Protein AF-A0A1C5U649-F1 (afdb_monomer)

Solvent-accessible surface area (backbone atoms only — not comparable to full-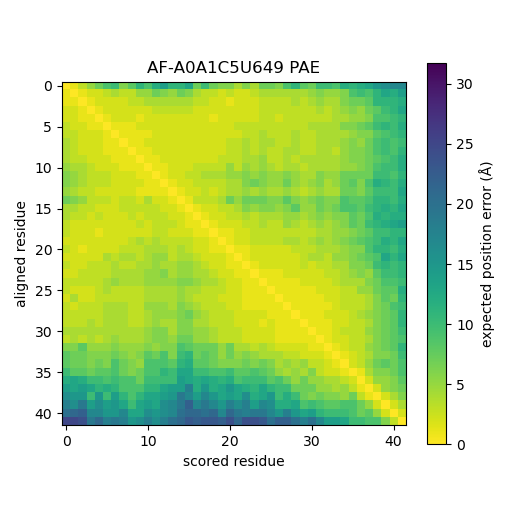atom values): 2560 Å² total; per-residue (Å²): 113,44,82,45,50,45,25,80,76,38,52,89,79,33,86,53,90,41,76,45,81,36,47,63,71,58,49,51,50,55,55,51,47,56,58,50,52,69,63,67,78,112

Mean predicted aligned error: 5.38 Å

Sequence (42 aa):
MQKINLRELYPDIYKKDTYLEVTDEVQAVFLADKRAEARYLR

Foldseek 3Di:
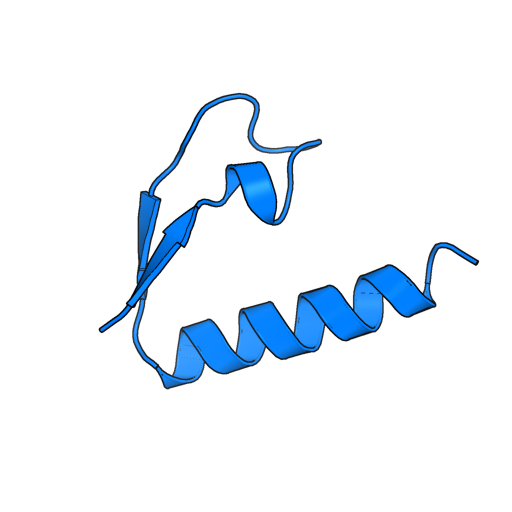DDWDWVCVLCVVPDVDTDIDDDDPVVVVVSVVVSVVVVVVVD

Structure (mmCIF, N/CA/C/O backbone):
data_AF-A0A1C5U649-F1
#
_entry.id   AF-A0A1C5U649-F1
#
loop_
_atom_site.group_PDB
_atom_site.id
_atom_site.type_symbol
_atom_site.label_atom_id
_atom_site.label_alt_id
_atom_site.label_comp_id
_atom_site.label_asym_id
_atom_site.label_entity_id
_atom_site.label_seq_id
_atom_site.pdbx_PDB_ins_code
_atom_site.Cartn_x
_atom_site.Cartn_y
_atom_site.Cartn_z
_atom_site.occupancy
_atom_site.B_iso_or_equiv
_atom_site.auth_seq_id
_atom_site.auth_comp_id
_atom_site.auth_asym_id
_atom_site.auth_atom_id
_atom_site.pdbx_PDB_model_num
ATOM 1 N N . MET A 1 1 ? -7.124 -0.558 12.213 1.00 85.25 1 MET A N 1
ATOM 2 C CA . MET A 1 1 ? -6.568 0.664 11.570 1.00 85.25 1 MET A CA 1
ATOM 3 C C . MET A 1 1 ? -5.065 0.513 11.489 1.00 85.25 1 MET A C 1
ATOM 5 O O . MET A 1 1 ? -4.451 0.122 12.473 1.00 85.25 1 MET A O 1
ATOM 9 N N . GLN A 1 2 ? -4.498 0.766 10.317 1.00 89.75 2 GLN A N 1
ATOM 10 C CA . GLN A 1 2 ? -3.142 0.391 9.939 1.00 89.75 2 GLN A CA 1
ATOM 11 C C . GLN A 1 2 ? -2.466 1.576 9.282 1.00 89.75 2 GLN A C 1
ATOM 13 O O . GLN A 1 2 ? -3.065 2.249 8.446 1.00 89.75 2 GLN A O 1
ATOM 18 N N . LYS A 1 3 ? -1.212 1.823 9.648 1.00 92.62 3 LYS A N 1
ATOM 19 C CA . LYS A 1 3 ? -0.431 2.921 9.091 1.00 92.62 3 LYS A CA 1
ATOM 20 C C . LYS A 1 3 ? 0.433 2.396 7.952 1.00 92.62 3 LYS A C 1
ATOM 22 O O . LYS A 1 3 ? 1.333 1.595 8.187 1.00 92.62 3 LYS A O 1
ATOM 27 N N . ILE A 1 4 ? 0.165 2.849 6.733 1.00 91.56 4 ILE A N 1
ATOM 28 C CA . ILE A 1 4 ? 0.929 2.475 5.535 1.00 91.56 4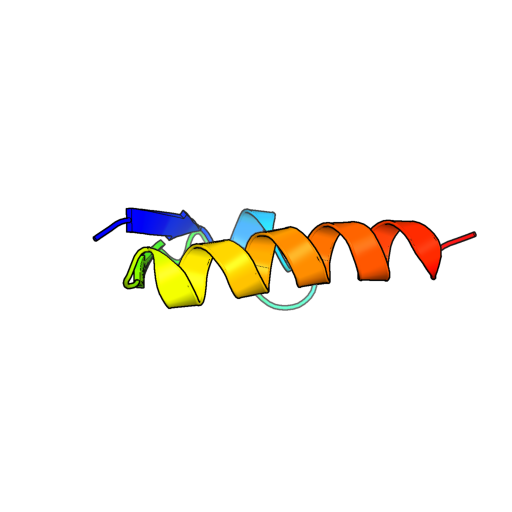 ILE A CA 1
ATOM 29 C C . ILE A 1 4 ? 1.730 3.665 5.018 1.00 91.56 4 ILE A C 1
ATOM 31 O O . ILE A 1 4 ? 1.290 4.804 5.152 1.00 91.56 4 ILE A O 1
ATOM 35 N N . ASN A 1 5 ? 2.890 3.404 4.415 1.00 92.25 5 ASN A N 1
ATOM 36 C CA . ASN A 1 5 ? 3.697 4.423 3.753 1.00 92.25 5 ASN A CA 1
ATOM 37 C C . ASN A 1 5 ? 3.580 4.287 2.233 1.00 92.25 5 ASN A C 1
ATOM 39 O O . ASN A 1 5 ? 4.025 3.301 1.647 1.00 92.25 5 ASN A O 1
ATOM 43 N N . LEU A 1 6 ? 3.022 5.302 1.582 1.00 88.62 6 LEU A N 1
ATOM 44 C CA . LEU A 1 6 ? 2.824 5.292 0.135 1.00 88.62 6 LEU A CA 1
ATOM 45 C C . LEU A 1 6 ? 4.131 5.386 -0.654 1.00 88.62 6 LEU A C 1
ATOM 47 O O . LEU A 1 6 ? 4.177 4.911 -1.784 1.00 88.62 6 LEU A O 1
ATOM 51 N N . ARG A 1 7 ? 5.208 5.927 -0.070 1.00 90.25 7 ARG A N 1
ATOM 52 C CA . ARG A 1 7 ? 6.530 5.920 -0.716 1.00 90.25 7 ARG A CA 1
ATOM 53 C C . ARG A 1 7 ? 7.080 4.506 -0.881 1.00 90.25 7 ARG A C 1
ATOM 55 O O . ARG A 1 7 ? 7.768 4.237 -1.855 1.00 90.25 7 ARG A O 1
ATOM 62 N N . GLU A 1 8 ? 6.793 3.609 0.057 1.00 87.00 8 GLU A N 1
ATOM 63 C CA . GLU A 1 8 ? 7.249 2.216 -0.025 1.00 87.00 8 GLU A CA 1
ATOM 64 C C . GLU A 1 8 ? 6.433 1.388 -1.015 1.00 87.00 8 GLU A C 1
ATOM 66 O O . GLU A 1 8 ? 6.938 0.414 -1.571 1.00 87.00 8 GLU A O 1
ATOM 71 N N . LEU A 1 9 ? 5.163 1.751 -1.195 1.00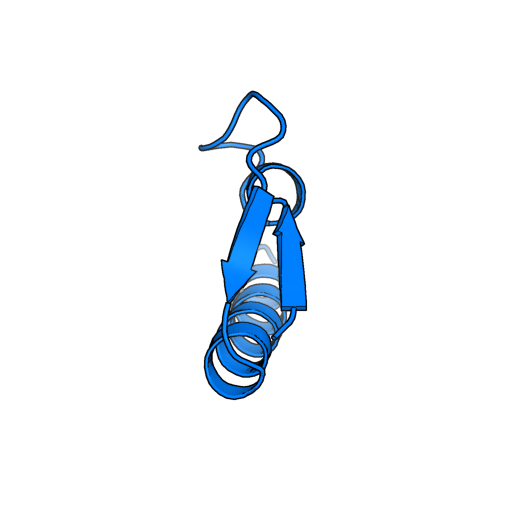 84.69 9 LEU A N 1
ATOM 72 C CA . LEU A 1 9 ? 4.257 1.074 -2.115 1.00 84.69 9 LEU A CA 1
ATOM 73 C C . LEU A 1 9 ? 4.456 1.571 -3.548 1.00 84.69 9 LEU A C 1
ATOM 75 O O . LEU A 1 9 ? 4.623 0.761 -4.448 1.00 84.69 9 LEU A O 1
ATOM 79 N N . TYR A 1 10 ? 4.530 2.889 -3.739 1.00 86.31 10 TYR A N 1
ATOM 80 C CA . TYR A 1 10 ? 4.652 3.523 -5.050 1.00 86.31 10 TYR A CA 1
ATOM 81 C C . TYR A 1 10 ? 5.758 4.598 -5.035 1.00 86.31 10 TYR A C 1
ATOM 83 O O . TYR A 1 10 ? 5.462 5.799 -5.073 1.00 86.31 10 TYR A O 1
ATOM 91 N N . PRO A 1 11 ? 7.045 4.203 -4.986 1.00 85.31 11 PRO A N 1
ATOM 92 C CA . PRO A 1 11 ? 8.186 5.131 -4.906 1.00 85.31 11 PRO A CA 1
ATOM 93 C C . PRO A 1 11 ? 8.343 6.022 -6.150 1.00 85.31 11 PRO A C 1
ATOM 95 O O . PRO A 1 11 ? 8.940 7.107 -6.105 1.0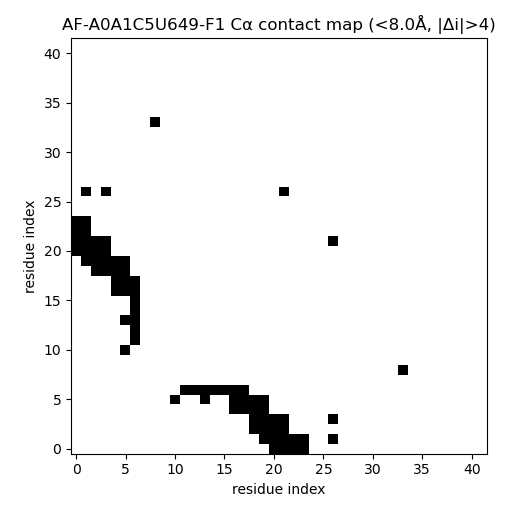0 85.31 11 PRO A O 1
ATOM 98 N N . ASP A 1 12 ? 7.800 5.584 -7.282 1.00 86.44 12 ASP A N 1
ATOM 99 C CA . ASP A 1 12 ? 7.820 6.354 -8.521 1.00 86.44 12 ASP A CA 1
ATOM 100 C C . ASP A 1 12 ? 6.902 7.573 -8.447 1.00 86.44 12 ASP A C 1
ATOM 102 O O . ASP A 1 12 ? 7.272 8.646 -8.930 1.00 86.44 12 ASP A O 1
ATOM 106 N N . ILE A 1 13 ? 5.772 7.427 -7.753 1.00 88.00 13 ILE A N 1
ATOM 107 C CA . ILE A 1 13 ? 4.740 8.452 -7.592 1.00 88.00 13 ILE A CA 1
ATOM 108 C C . ILE A 1 13 ? 5.026 9.306 -6.350 1.00 88.00 13 ILE A C 1
ATOM 110 O O . ILE A 1 13 ? 5.068 10.535 -6.422 1.00 88.00 13 ILE A O 1
ATOM 114 N N . TYR A 1 14 ? 5.275 8.671 -5.203 1.00 88.44 14 TYR A N 1
ATOM 115 C CA . TYR A 1 14 ? 5.479 9.357 -3.929 1.00 88.44 14 TYR A CA 1
ATOM 11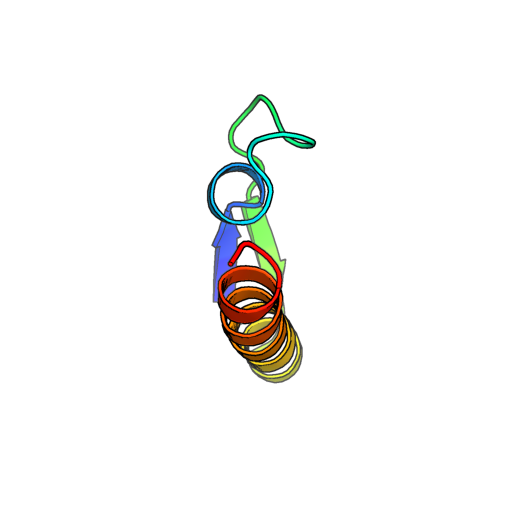6 C C . TYR A 1 14 ? 6.969 9.480 -3.610 1.00 88.44 14 TYR A C 1
ATOM 118 O O . TYR A 1 14 ? 7.605 8.551 -3.126 1.00 88.44 14 TYR A O 1
ATOM 126 N N . LYS A 1 15 ? 7.539 10.671 -3.826 1.00 89.12 15 LYS A N 1
ATOM 127 C CA . LYS A 1 15 ? 8.967 10.954 -3.560 1.00 89.12 15 LYS A CA 1
ATOM 128 C C . LYS A 1 15 ? 9.302 11.228 -2.089 1.00 89.12 15 LYS A C 1
ATOM 130 O O . LYS A 1 15 ? 10.475 11.315 -1.732 1.00 89.12 15 LYS A O 1
ATOM 135 N N . LYS A 1 16 ? 8.294 11.379 -1.229 1.00 92.81 16 LYS A N 1
ATOM 136 C CA . LYS A 1 16 ? 8.440 11.651 0.209 1.00 92.81 16 LYS A CA 1
ATOM 137 C C . LYS A 1 16 ? 7.569 10.695 1.010 1.00 92.81 16 LYS A C 1
ATOM 139 O O . LYS A 1 16 ? 6.533 10.253 0.517 1.00 92.81 16 LYS A O 1
ATOM 144 N N . ASP A 1 17 ? 7.989 10.408 2.240 1.00 93.25 17 ASP A N 1
ATOM 145 C CA . ASP A 1 17 ? 7.222 9.569 3.160 1.00 93.25 17 ASP A CA 1
ATOM 146 C C . ASP A 1 17 ? 5.828 10.148 3.376 1.00 93.25 17 ASP A C 1
ATOM 148 O O . ASP A 1 17 ? 5.676 11.256 3.891 1.00 93.25 17 ASP A O 1
ATOM 152 N N . THR A 1 18 ? 4.817 9.392 2.958 1.00 91.81 18 THR A N 1
ATOM 153 C CA . THR A 1 18 ? 3.413 9.786 3.071 1.00 91.81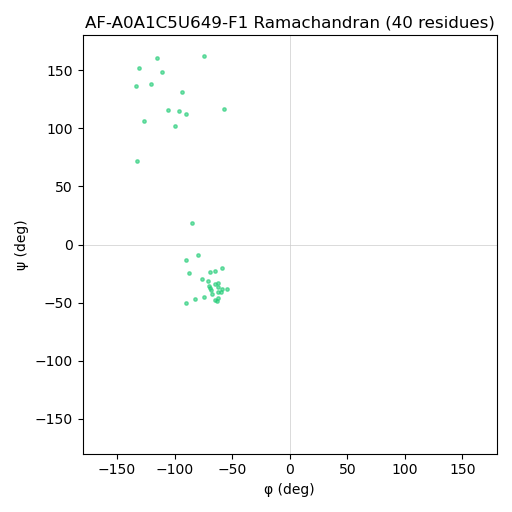 18 THR A CA 1
ATOM 154 C C . THR A 1 18 ? 2.684 8.672 3.788 1.00 91.81 18 THR A C 1
ATOM 156 O O . THR A 1 18 ? 2.469 7.599 3.224 1.00 91.81 18 THR A O 1
ATOM 159 N N . TYR A 1 19 ? 2.341 8.925 5.048 1.00 92.06 19 TYR A N 1
ATOM 160 C CA . TYR A 1 19 ? 1.670 7.944 5.884 1.00 92.06 19 TYR A CA 1
ATOM 161 C C . TYR A 1 19 ? 0.158 8.121 5.815 1.00 92.06 19 TYR A C 1
ATOM 163 O O . TYR A 1 19 ? -0.340 9.228 6.011 1.00 92.06 19 TYR A O 1
ATOM 171 N N . LEU A 1 20 ? -0.559 7.024 5.587 1.00 90.81 20 LEU A N 1
ATOM 172 C CA . LEU A 1 20 ? -2.015 6.975 5.654 1.00 90.81 20 LEU A CA 1
ATOM 173 C C . LEU A 1 20 ? -2.453 5.963 6.699 1.00 90.81 20 LEU A C 1
ATOM 175 O O . LEU A 1 20 ? -1.908 4.862 6.773 1.00 90.81 20 LEU A O 1
ATOM 179 N N . GLU A 1 21 ? -3.460 6.340 7.477 1.00 93.62 21 GLU A N 1
ATOM 180 C CA . GLU A 1 21 ? -4.187 5.409 8.325 1.00 93.62 21 GLU A CA 1
ATOM 181 C C . GLU A 1 21 ? -5.361 4.844 7.539 1.00 93.62 21 GLU A C 1
ATOM 183 O O . GLU A 1 21 ? -6.298 5.552 7.177 1.00 93.62 21 GLU A O 1
ATOM 188 N N . VAL A 1 22 ? -5.281 3.554 7.249 1.00 89.56 22 VAL A N 1
ATOM 189 C CA . VAL A 1 22 ? -6.288 2.817 6.495 1.00 89.56 22 VAL A CA 1
ATOM 190 C C . VAL A 1 22 ? -6.928 1.753 7.379 1.00 89.56 22 VAL A C 1
ATOM 192 O O . VAL A 1 22 ? -6.390 1.363 8.418 1.00 89.56 22 VAL A O 1
ATOM 195 N N . THR A 1 23 ? -8.106 1.275 7.003 1.00 94.19 23 THR A N 1
ATOM 196 C CA . THR A 1 23 ? -8.716 0.115 7.662 1.00 94.19 23 THR A CA 1
ATOM 197 C C . THR A 1 23 ? -8.011 -1.172 7.231 1.00 94.19 23 THR A C 1
ATOM 199 O O . THR A 1 23 ? -7.296 -1.201 6.228 1.00 94.19 23 THR A O 1
ATOM 202 N N . ASP A 1 24 ? -8.202 -2.248 7.994 1.00 90.75 24 ASP A N 1
ATOM 203 C CA . ASP A 1 24 ? -7.568 -3.541 7.714 1.00 90.75 24 ASP A CA 1
ATOM 204 C C . ASP A 1 24 ? -8.017 -4.116 6.352 1.00 90.75 24 ASP A C 1
ATOM 206 O O . ASP A 1 24 ? -7.215 -4.696 5.623 1.00 90.75 24 ASP A O 1
ATOM 210 N N . GLU A 1 25 ? -9.266 -3.854 5.947 1.00 91.75 25 GLU A N 1
ATOM 211 C CA . GLU A 1 25 ? -9.792 -4.204 4.619 1.00 91.75 25 GLU A CA 1
ATOM 212 C C . GLU A 1 25 ? -9.032 -3.494 3.492 1.00 91.75 25 GLU A C 1
ATOM 214 O O . GLU A 1 25 ? -8.612 -4.121 2.521 1.00 91.75 25 GLU A O 1
ATOM 219 N N . VAL A 1 26 ? -8.798 -2.188 3.639 1.00 90.12 26 VAL A N 1
ATOM 220 C CA . VAL A 1 26 ? -8.069 -1.392 2.645 1.00 90.12 26 VAL A CA 1
ATOM 221 C C . VAL A 1 26 ? -6.596 -1.808 2.596 1.00 90.12 26 VAL A C 1
ATOM 223 O O . VAL A 1 26 ? -6.027 -1.930 1.513 1.00 90.12 26 VAL A O 1
ATOM 226 N N . GLN A 1 27 ? -5.977 -2.107 3.743 1.00 89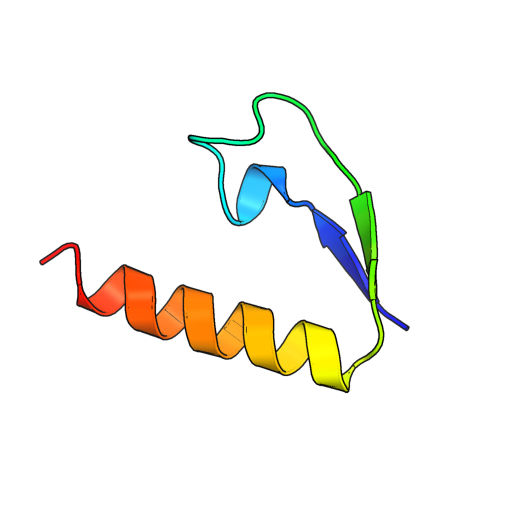.44 27 GLN A N 1
ATOM 227 C CA . GLN A 1 27 ? -4.607 -2.629 3.786 1.00 89.44 27 GLN A CA 1
ATOM 228 C C . GLN A 1 27 ? -4.473 -3.961 3.027 1.00 89.44 27 GLN A C 1
ATOM 230 O O . GLN A 1 27 ? -3.488 -4.166 2.312 1.00 89.44 27 GLN A O 1
ATOM 235 N N . ALA A 1 28 ? -5.457 -4.857 3.152 1.00 89.69 28 ALA A N 1
ATOM 236 C CA . ALA A 1 28 ? -5.456 -6.139 2.451 1.00 89.69 28 ALA A CA 1
ATOM 237 C C . ALA A 1 28 ? -5.480 -5.965 0.922 1.00 89.69 28 ALA A C 1
ATOM 239 O O . ALA A 1 28 ? -4.787 -6.701 0.216 1.00 89.69 28 ALA A O 1
ATOM 240 N N . VAL A 1 29 ? -6.204 -4.957 0.417 1.00 88.81 29 VAL A N 1
ATOM 241 C CA . VAL A 1 29 ? -6.218 -4.611 -1.014 1.00 88.81 29 VAL A CA 1
ATOM 242 C C . VAL A 1 29 ? -4.840 -4.133 -1.475 1.00 88.81 29 VAL A C 1
ATOM 244 O O . VAL A 1 29 ? -4.324 -4.671 -2.449 1.00 88.81 29 VAL A O 1
ATOM 247 N N . PHE A 1 30 ? -4.189 -3.219 -0.744 1.00 86.50 30 PHE A N 1
ATOM 248 C CA . PHE A 1 30 ? -2.830 -2.759 -1.084 1.00 86.50 30 PHE A CA 1
ATOM 249 C C . PHE A 1 30 ? -1.805 -3.905 -1.115 1.00 86.50 30 PHE A C 1
ATOM 251 O O . PHE A 1 30 ? -0.924 -3.943 -1.972 1.00 86.50 30 PHE A O 1
ATOM 258 N N . LEU A 1 31 ? -1.913 -4.871 -0.198 1.00 83.56 31 LEU A N 1
ATOM 259 C CA . LEU A 1 31 ? -1.038 -6.048 -0.178 1.00 83.56 31 LEU A CA 1
ATOM 260 C C . LEU A 1 31 ? -1.291 -6.994 -1.359 1.00 83.56 31 LEU A C 1
ATOM 262 O O . LEU A 1 31 ? -0.342 -7.585 -1.882 1.00 83.56 31 LEU A O 1
ATOM 266 N N . ALA A 1 32 ? -2.552 -7.163 -1.761 1.00 86.12 32 ALA A N 1
ATOM 267 C CA . ALA A 1 32 ? -2.917 -7.960 -2.927 1.00 86.12 32 ALA A CA 1
ATOM 268 C C . ALA A 1 32 ? -2.427 -7.302 -4.226 1.00 86.12 32 ALA A C 1
ATOM 270 O O . ALA A 1 32 ? -1.845 -7.987 -5.068 1.00 86.12 32 ALA A O 1
ATOM 271 N N . ASP A 1 33 ? -2.586 -5.984 -4.334 1.00 81.44 33 ASP A N 1
ATOM 272 C CA . ASP A 1 33 ? -2.150 -5.180 -5.474 1.00 81.44 33 ASP A CA 1
ATOM 273 C C . ASP A 1 33 ? -0.624 -5.217 -5.641 1.00 81.44 33 ASP A C 1
ATOM 275 O O . ASP A 1 33 ? -0.124 -5.626 -6.687 1.00 81.44 33 ASP A O 1
ATOM 279 N N . LYS A 1 34 ? 0.137 -4.996 -4.558 1.00 76.94 34 LYS A N 1
ATOM 280 C CA . LYS A 1 34 ? 1.608 -5.118 -4.559 1.00 76.94 34 LYS A CA 1
ATOM 281 C C . LYS A 1 34 ? 2.095 -6.486 -5.060 1.00 76.94 34 LYS A C 1
ATOM 283 O O . LYS A 1 34 ? 3.111 -6.585 -5.748 1.00 76.94 34 LYS A O 1
ATOM 288 N N . ARG A 1 35 ? 1.394 -7.570 -4.702 1.00 72.06 35 ARG A N 1
ATOM 289 C CA . ARG A 1 35 ? 1.713 -8.931 -5.181 1.00 72.06 35 ARG A CA 1
ATOM 290 C C . ARG A 1 35 ? 1.380 -9.118 -6.663 1.00 72.06 35 ARG A C 1
ATOM 292 O O . ARG A 1 35 ? 2.050 -9.912 -7.322 1.00 72.06 35 ARG A O 1
ATOM 299 N N . ALA A 1 36 ? 0.359 -8.430 -7.170 1.00 71.38 36 ALA A N 1
ATOM 300 C CA . ALA A 1 36 ? -0.022 -8.453 -8.576 1.00 71.38 36 ALA A CA 1
ATOM 301 C C . ALA A 1 36 ? 0.953 -7.636 -9.439 1.00 71.38 36 ALA A C 1
ATOM 303 O O . ALA A 1 36 ? 1.426 -8.150 -10.450 1.00 71.38 36 ALA A O 1
ATOM 304 N N . GLU A 1 37 ? 1.338 -6.431 -9.013 1.00 64.88 37 GLU A N 1
ATOM 305 C CA . GLU A 1 37 ? 2.314 -5.584 -9.717 1.00 64.88 37 GLU A CA 1
ATOM 306 C C . GLU A 1 37 ? 3.700 -6.240 -9.806 1.00 64.88 37 GLU A C 1
ATOM 308 O O . GLU A 1 37 ? 4.309 -6.269 -10.877 1.00 64.88 37 GLU A O 1
ATOM 313 N N . ALA A 1 38 ? 4.163 -6.892 -8.730 1.00 62.44 38 ALA A N 1
ATOM 314 C CA . ALA A 1 38 ? 5.401 -7.682 -8.744 1.00 62.44 38 ALA A CA 1
ATOM 315 C C . ALA A 1 38 ? 5.379 -8.832 -9.774 1.00 62.44 38 ALA A C 1
ATOM 317 O O . ALA A 1 38 ? 6.427 -9.344 -10.165 1.00 62.44 38 ALA A O 1
ATOM 318 N N . ARG A 1 39 ? 4.186 -9.252 -10.213 1.00 58.12 39 ARG A N 1
ATOM 319 C CA . ARG A 1 39 ? 3.983 -10.286 -11.233 1.00 58.12 39 ARG A CA 1
ATOM 320 C C . ARG A 1 39 ? 3.978 -9.730 -12.657 1.00 58.12 39 ARG A C 1
ATOM 322 O O . ARG A 1 39 ? 4.263 -10.492 -13.575 1.00 58.12 39 ARG A O 1
ATOM 329 N N . TYR A 1 40 ? 3.661 -8.447 -12.831 1.00 54.53 40 TYR A N 1
ATOM 330 C CA . TYR A 1 40 ? 3.587 -7.777 -14.134 1.00 54.53 40 TYR A CA 1
ATOM 331 C C . TYR A 1 40 ? 4.912 -7.141 -14.582 1.00 54.53 40 TYR A C 1
ATOM 333 O O . TYR A 1 40 ? 5.061 -6.834 -15.758 1.00 54.53 40 TYR A O 1
ATOM 341 N N . LEU A 1 41 ? 5.893 -6.998 -13.687 1.00 55.19 41 LEU A N 1
ATOM 342 C CA . LEU A 1 41 ? 7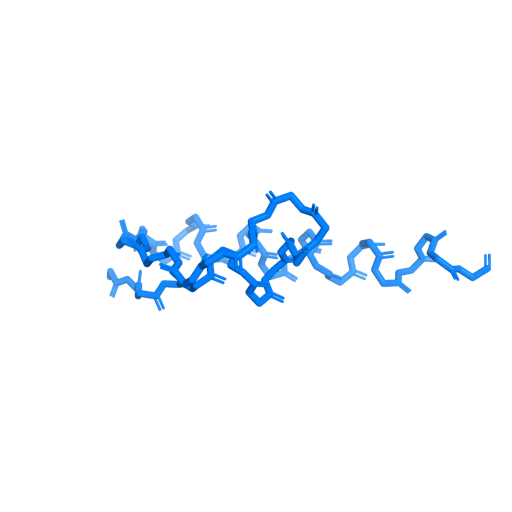.241 -6.493 -13.997 1.00 55.19 41 LEU A CA 1
ATOM 343 C C . LEU A 1 41 ? 8.225 -7.573 -14.511 1.00 55.19 41 LEU A C 1
ATOM 345 O O . LEU A 1 41 ? 9.436 -7.364 -14.441 1.00 55.19 41 LEU A O 1
ATOM 349 N N . ARG A 1 42 ? 7.739 -8.729 -14.991 1.00 48.12 42 ARG A N 1
ATOM 350 C CA . ARG A 1 42 ? 8.586 -9.800 -15.550 1.00 48.12 42 ARG A CA 1
ATOM 351 C C . ARG A 1 42 ? 8.649 -9.762 -17.071 1.00 48.12 42 ARG A C 1
ATOM 353 O O . ARG A 1 42 ? 7.577 -9.611 -17.691 1.00 48.12 42 ARG A O 1
#

Secondary structure (DSSP, 8-state):
-EEEEHHHH-TTT--S--EEEE-HHHHHHHHHHHHHHHHH--

pLDDT: mean 83.47, std 11.97, range [48.12, 94.19]

Radius of gyration: 10.88 Å; Cα contacts (8 Å, |Δi|>4): 38; chains: 1; bounding box: 19×22×27 Å